Protein AF-A0A836T113-F1 (afdb_monomer)

Nearest PDB structures (foldseek):
  7z79-assembly1_D  TM=6.336E-01  e=1.393E+00  Variovorax paradoxus B4
  7z79-assembly1_C  TM=6.395E-01  e=1.504E+00  Variovorax paradoxus B4
  7z79-assembly1_F  TM=6.381E-01  e=2.387E+00  Variovorax paradoxus B4

Sequence (36 aa):
MKEVGKIWMNGKLVPFKDAKVHVLTHALHYSTSIFE

Radius of gyration: 11.58 Å; Cα contacts (8 Å, |Δi|>4): 25; chains: 1; bounding box: 25×20×23 Å

Mean predicted aligned error: 3.67 Å

Solvent-accessible surface area (backbone atoms only — not comparable to full-atom values): 2616 Å² total; per-residue (Å²): 134,82,83,76,63,63,40,82,54,96,94,40,79,36,52,44,94,68,74,70,78,65,84,85,41,60,42,79,78,68,66,69,70,87,87,133

Structure (mmCIF, N/CA/C/O backbone):
data_AF-A0A836T113-F1
#
_entry.id   AF-A0A836T113-F1
#
loop_
_atom_site.group_PDB
_atom_site.id
_atom_site.type_symbol
_atom_site.label_atom_id
_atom_site.label_alt_id
_atom_site.label_comp_id
_atom_site.label_asym_id
_atom_site.label_entity_id
_atom_site.label_seq_id
_atom_site.pdbx_PDB_ins_code
_atom_site.Cartn_x
_atom_site.Cartn_y
_atom_site.Ca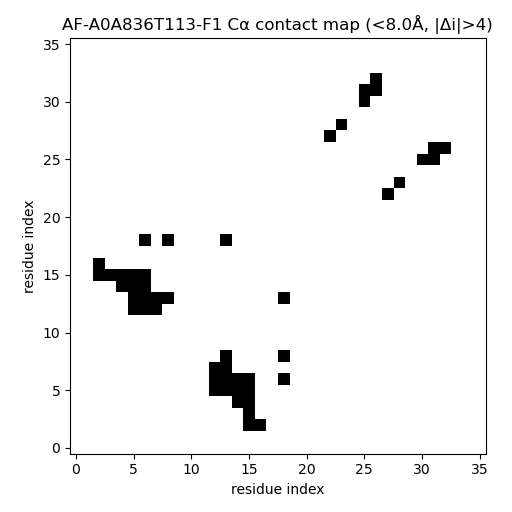rtn_z
_atom_site.occupancy
_atom_site.B_iso_or_equiv
_atom_site.auth_seq_id
_atom_site.auth_comp_id
_atom_site.auth_asym_id
_atom_site.auth_atom_id
_atom_site.pdbx_PDB_model_num
ATOM 1 N N . MET A 1 1 ? -15.176 9.605 -3.900 1.00 60.78 1 MET A N 1
ATOM 2 C CA . MET A 1 1 ? -14.928 8.265 -3.323 1.00 60.78 1 MET A CA 1
ATOM 3 C C . MET A 1 1 ? -15.341 8.322 -1.861 1.00 60.78 1 MET A C 1
ATOM 5 O O . MET A 1 1 ? -14.949 9.270 -1.196 1.00 60.78 1 MET A O 1
ATOM 9 N N . LYS A 1 2 ? -16.197 7.416 -1.383 1.00 66.12 2 LYS A N 1
ATOM 10 C CA . LYS A 1 2 ? -16.645 7.410 0.019 1.00 66.12 2 LYS A CA 1
ATOM 11 C C . LYS A 1 2 ? -15.581 6.669 0.838 1.00 66.12 2 LYS A C 1
ATOM 13 O O . LYS A 1 2 ? -15.260 5.543 0.479 1.00 66.12 2 LYS A O 1
ATOM 18 N N . GLU A 1 3 ? -15.013 7.277 1.879 1.00 69.94 3 GLU A N 1
ATOM 19 C CA . GLU A 1 3 ? -14.136 6.554 2.813 1.00 69.94 3 GLU A CA 1
ATOM 20 C C . GLU A 1 3 ? -15.011 5.608 3.642 1.00 69.94 3 GLU A C 1
ATOM 22 O O . GLU A 1 3 ? -15.744 6.040 4.534 1.00 69.94 3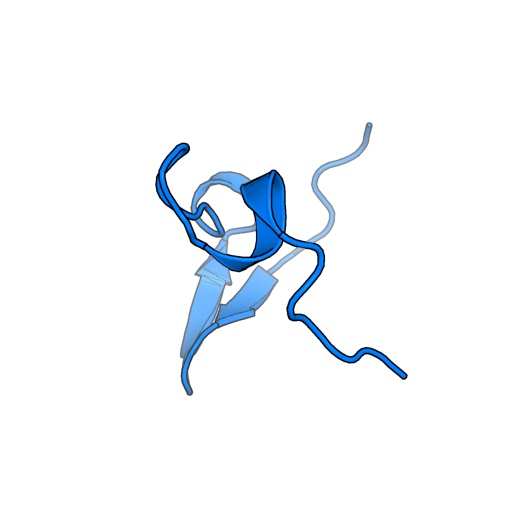 GLU A O 1
ATOM 27 N N . VAL A 1 4 ? -15.018 4.321 3.295 1.00 73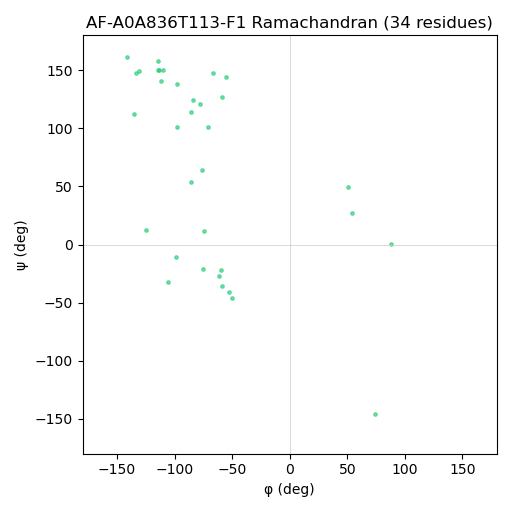.31 4 VAL A N 1
ATOM 28 C CA . VAL A 1 4 ? -15.863 3.331 3.971 1.00 73.31 4 VAL A CA 1
ATOM 29 C C . VAL A 1 4 ? -15.031 2.599 5.025 1.00 73.31 4 VAL A C 1
ATOM 31 O O . VAL A 1 4 ? -14.269 1.692 4.714 1.00 73.31 4 VAL A O 1
ATOM 34 N N . GLY A 1 5 ? -15.198 2.984 6.291 1.00 89.38 5 GLY A N 1
ATOM 35 C CA . GLY A 1 5 ? -14.814 2.167 7.448 1.00 89.38 5 GLY A CA 1
ATOM 36 C C . GLY A 1 5 ? -13.313 2.059 7.762 1.00 89.38 5 GLY A C 1
ATOM 37 O O . GLY A 1 5 ? -12.554 3.026 7.660 1.00 89.38 5 GLY A O 1
ATOM 38 N N . LYS A 1 6 ? -12.919 0.877 8.258 1.00 95.31 6 LYS A N 1
ATOM 39 C CA . LYS A 1 6 ? -11.545 0.522 8.647 1.00 95.31 6 LYS A CA 1
ATOM 40 C C . LYS A 1 6 ? -10.988 -0.538 7.694 1.00 95.31 6 LYS A C 1
ATOM 42 O O . LYS A 1 6 ? -1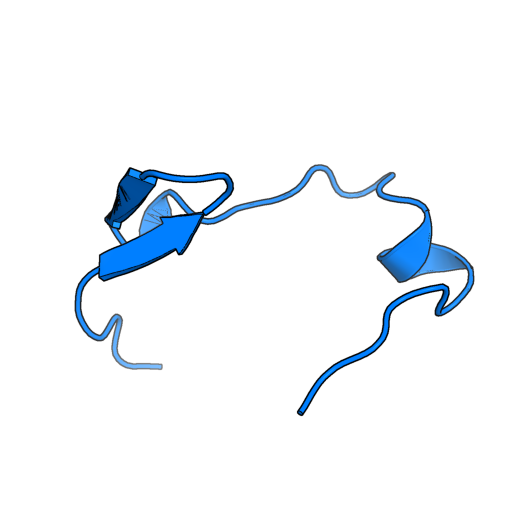1.708 -1.462 7.331 1.00 95.31 6 LYS A O 1
ATOM 47 N N . ILE A 1 7 ? -9.711 -0.421 7.344 1.00 95.69 7 ILE A N 1
ATOM 48 C CA . ILE A 1 7 ? -8.951 -1.380 6.533 1.00 95.69 7 ILE A CA 1
ATOM 49 C C . ILE A 1 7 ? -8.147 -2.274 7.480 1.00 95.69 7 ILE A C 1
ATOM 51 O O . ILE A 1 7 ? -7.557 -1.787 8.447 1.00 95.69 7 ILE A O 1
ATOM 55 N N . TRP A 1 8 ? -8.100 -3.578 7.216 1.00 96.31 8 TRP A N 1
ATOM 56 C CA . TRP A 1 8 ? -7.145 -4.452 7.891 1.00 96.31 8 TRP A CA 1
ATOM 57 C C . TRP A 1 8 ? -5.764 -4.270 7.261 1.00 96.31 8 TRP A C 1
ATOM 59 O O . TRP A 1 8 ? -5.592 -4.462 6.061 1.00 96.31 8 TRP A O 1
ATOM 69 N N . MET A 1 9 ? -4.783 -3.875 8.065 1.00 97.44 9 MET A N 1
ATOM 70 C CA . MET A 1 9 ? -3.420 -3.611 7.626 1.00 97.44 9 MET A CA 1
ATOM 71 C C . MET A 1 9 ? -2.444 -4.239 8.620 1.00 97.44 9 MET A C 1
ATOM 73 O O . MET A 1 9 ? -2.355 -3.812 9.773 1.00 97.44 9 MET A O 1
ATOM 77 N N . ASN A 1 10 ? -1.722 -5.271 8.174 1.00 96.81 10 ASN A N 1
ATOM 78 C CA . ASN A 1 10 ? -0.665 -5.947 8.937 1.00 96.81 10 ASN A CA 1
ATOM 79 C C . ASN A 1 10 ? -1.096 -6.362 10.361 1.00 96.81 10 ASN A C 1
ATOM 81 O O . ASN A 1 10 ? -0.416 -6.065 11.343 1.00 96.81 10 ASN A O 1
ATOM 85 N N . GLY A 1 11 ? -2.251 -7.023 10.489 1.00 98.06 11 GLY A N 1
ATOM 86 C CA . GLY A 1 11 ? -2.748 -7.533 11.775 1.00 98.06 11 GLY A CA 1
ATOM 87 C C . GLY A 1 11 ? -3.593 -6.557 12.595 1.00 98.06 11 GLY A C 1
ATOM 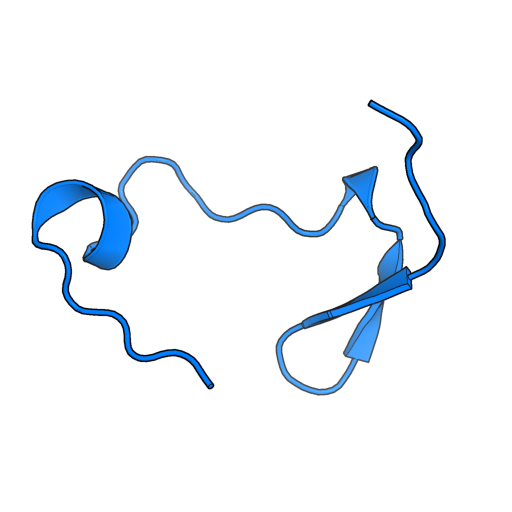88 O O . GLY A 1 11 ? -4.035 -6.919 13.684 1.00 98.06 11 GLY A O 1
ATOM 89 N N . LYS A 1 12 ? -3.842 -5.333 12.114 1.00 97.88 12 LYS A N 1
ATOM 90 C CA . LYS A 1 12 ? -4.620 -4.316 12.842 1.00 97.88 12 LYS A CA 1
ATOM 91 C C . LYS A 1 12 ? -5.661 -3.655 11.945 1.00 97.88 12 LYS A C 1
ATOM 93 O O . LYS A 1 12 ? -5.432 -3.463 10.759 1.00 97.88 12 LYS A O 1
ATOM 98 N N . LEU A 1 13 ? -6.796 -3.264 12.525 1.00 97.38 13 LEU A N 1
ATOM 99 C CA . LEU A 1 13 ? -7.799 -2.446 11.838 1.00 97.38 13 LEU A CA 1
ATOM 100 C C . LEU A 1 13 ? -7.445 -0.961 11.970 1.00 97.38 13 LEU A C 1
ATOM 102 O O . LEU A 1 13 ? -7.505 -0.408 13.071 1.00 97.38 13 LEU A O 1
ATOM 106 N N . VAL A 1 14 ? -7.121 -0.319 10.850 1.00 96.50 14 VAL A N 1
ATOM 107 C CA . VAL A 1 14 ? -6.768 1.106 10.764 1.00 96.50 14 VAL A CA 1
ATOM 108 C C . VAL A 1 14 ? -7.873 1.897 10.052 1.00 96.50 14 VAL A C 1
ATOM 110 O O . VAL A 1 14 ? -8.573 1.328 9.214 1.00 96.50 14 VAL A O 1
ATOM 113 N N . PRO A 1 15 ? -8.092 3.188 10.361 1.00 95.94 15 PRO A N 1
ATOM 114 C CA . PRO A 1 15 ? -9.004 4.028 9.583 1.00 95.94 15 PRO A CA 1
ATOM 115 C C . PRO A 1 15 ? -8.616 4.044 8.101 1.00 95.94 15 PRO A C 1
ATOM 117 O O . PRO A 1 15 ? -7.430 4.048 7.779 1.00 95.94 15 PRO A O 1
ATOM 120 N N . PHE A 1 16 ? -9.603 4.097 7.202 1.00 94.56 16 PHE A N 1
ATOM 121 C CA . PHE A 1 16 ? -9.361 4.091 5.754 1.00 94.56 16 PHE A CA 1
ATOM 122 C C . PHE A 1 16 ? -8.308 5.125 5.317 1.00 94.56 16 PHE A C 1
ATOM 124 O O . PHE A 1 16 ? -7.370 4.792 4.598 1.00 94.56 16 PHE A O 1
ATOM 131 N N . LYS A 1 17 ? -8.407 6.361 5.824 1.00 94.12 17 LYS A N 1
ATOM 132 C CA . LYS A 1 17 ? -7.470 7.454 5.522 1.00 94.12 17 LYS A CA 1
ATOM 133 C C . LYS A 1 17 ? -6.012 7.173 5.907 1.00 94.12 17 LYS A C 1
ATOM 135 O O . LYS A 1 17 ? -5.121 7.814 5.356 1.00 94.12 17 LYS A O 1
ATOM 140 N N . ASP A 1 18 ? -5.768 6.252 6.838 1.00 95.69 18 ASP A N 1
ATOM 141 C CA . ASP A 1 18 ? -4.436 5.931 7.362 1.00 95.69 18 ASP A CA 1
ATOM 142 C C . ASP A 1 18 ? -3.836 4.683 6.686 1.00 95.69 18 ASP A C 1
ATOM 144 O O . ASP A 1 18 ? -2.644 4.417 6.833 1.00 95.69 18 ASP A O 1
ATOM 148 N N . ALA A 1 19 ? -4.627 3.936 5.905 1.00 96.19 19 ALA A N 1
ATOM 149 C CA .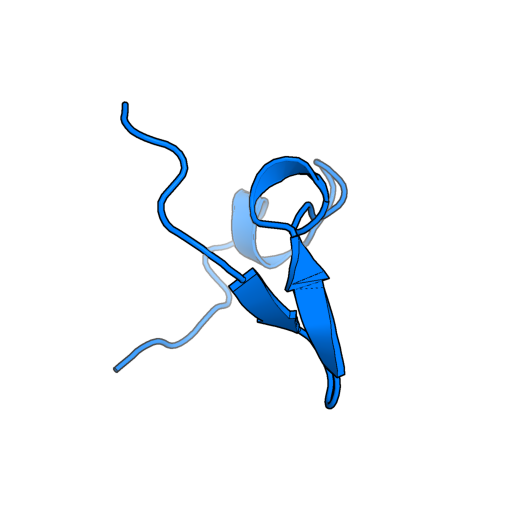 ALA A 1 19 ? -4.204 2.736 5.182 1.00 96.19 19 ALA A CA 1
ATOM 150 C C . ALA A 1 19 ? -3.379 3.077 3.927 1.00 96.19 19 ALA A C 1
ATOM 152 O O . ALA A 1 19 ? -3.799 2.844 2.793 1.00 96.19 19 ALA A O 1
ATOM 153 N N . LYS A 1 20 ? -2.204 3.679 4.127 1.00 96.62 20 LYS A N 1
ATOM 154 C CA . LYS A 1 20 ? -1.304 4.132 3.058 1.00 96.62 20 LYS A CA 1
ATOM 155 C C . LYS A 1 20 ? -0.006 3.336 3.044 1.00 96.62 20 LYS A C 1
ATOM 157 O O . LYS A 1 20 ? 0.501 2.930 4.085 1.00 96.62 20 LYS A O 1
ATOM 162 N N . VAL A 1 21 ? 0.576 3.197 1.858 1.00 97.81 21 VAL A N 1
ATOM 163 C CA . VAL A 1 21 ? 1.946 2.707 1.660 1.00 97.81 21 VAL A CA 1
ATOM 164 C C . VAL A 1 21 ? 2.814 3.821 1.077 1.00 97.81 21 VAL A C 1
ATOM 166 O O . VAL A 1 21 ? 2.299 4.783 0.506 1.00 97.81 21 VAL A O 1
ATOM 169 N N . HIS A 1 22 ? 4.131 3.723 1.249 1.00 98.31 22 HIS A N 1
ATOM 170 C CA . HIS A 1 22 ? 5.052 4.697 0.669 1.00 98.31 22 HIS A CA 1
ATOM 171 C C . HIS A 1 22 ? 5.037 4.593 -0.862 1.00 98.31 22 HIS A C 1
ATOM 173 O O . HIS A 1 22 ? 4.890 3.506 -1.413 1.00 98.31 22 HIS A O 1
ATOM 179 N N . VAL A 1 23 ? 5.240 5.708 -1.570 1.00 98.25 23 VAL A N 1
ATOM 180 C CA . VAL A 1 23 ? 5.196 5.701 -3.042 1.00 98.25 23 VAL A CA 1
ATOM 181 C C . VAL A 1 23 ? 6.233 4.746 -3.638 1.00 98.25 23 VAL A C 1
ATOM 183 O O . VAL A 1 23 ? 5.928 4.038 -4.582 1.00 98.25 23 VAL A O 1
ATOM 186 N N . LEU A 1 24 ? 7.410 4.623 -3.017 1.00 98.50 24 LEU A N 1
ATOM 187 C CA . LEU A 1 24 ? 8.482 3.704 -3.436 1.00 98.50 24 LEU A CA 1
ATOM 188 C C . LEU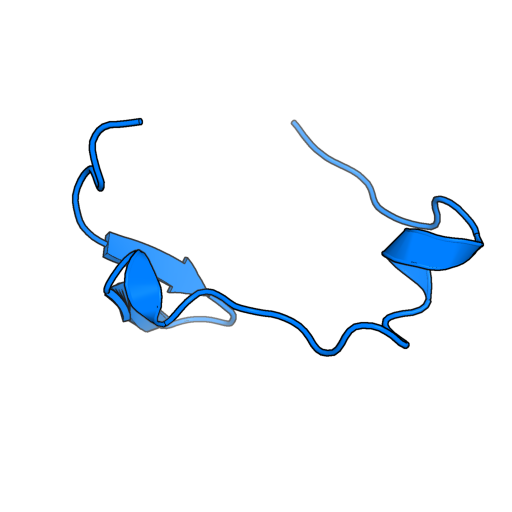 A 1 24 ? 8.226 2.221 -3.105 1.00 98.50 24 LEU A C 1
ATOM 190 O O . LEU A 1 24 ? 9.145 1.407 -3.188 1.00 98.50 24 LEU A O 1
ATOM 194 N N . THR A 1 25 ? 7.014 1.835 -2.703 1.00 98.56 25 THR A N 1
ATOM 195 C CA . THR A 1 25 ? 6.680 0.422 -2.511 1.00 98.56 25 THR A CA 1
ATOM 196 C C . THR A 1 25 ? 6.883 -0.347 -3.820 1.00 98.56 25 THR A C 1
ATOM 198 O O . THR A 1 25 ? 6.335 0.011 -4.862 1.00 98.56 25 THR A O 1
ATOM 201 N N . HIS A 1 26 ? 7.655 -1.435 -3.750 1.00 98.62 26 HIS A N 1
ATOM 202 C CA . HIS A 1 26 ? 8.074 -2.241 -4.901 1.00 98.62 26 HIS A CA 1
ATOM 203 C C . HIS A 1 26 ? 6.896 -2.700 -5.773 1.00 98.62 26 HIS A C 1
ATOM 205 O O . HIS A 1 26 ? 6.953 -2.608 -6.996 1.00 98.62 26 HIS A O 1
ATOM 211 N N . ALA A 1 27 ? 5.785 -3.103 -5.148 1.00 98.44 27 ALA A N 1
ATOM 212 C CA . ALA A 1 27 ? 4.580 -3.526 -5.858 1.00 98.44 27 ALA A CA 1
ATOM 213 C C . ALA A 1 27 ? 3.962 -2.426 -6.741 1.00 98.44 27 ALA A C 1
ATOM 215 O O . ALA A 1 27 ? 3.356 -2.749 -7.757 1.00 98.44 27 ALA A O 1
ATOM 216 N N . LEU A 1 28 ? 4.156 -1.143 -6.407 1.00 98.25 28 LEU A N 1
ATOM 217 C CA . LEU A 1 28 ? 3.667 -0.024 -7.221 1.00 98.25 28 LEU A CA 1
ATOM 218 C C . LEU A 1 28 ? 4.505 0.205 -8.486 1.00 98.25 28 LEU A C 1
ATOM 220 O O . LEU A 1 28 ? 4.018 0.820 -9.427 1.00 98.25 28 LEU A O 1
ATOM 224 N N . HIS A 1 29 ? 5.749 -0.276 -8.510 1.00 98.50 29 HIS A N 1
ATOM 225 C CA . HIS A 1 29 ? 6.689 -0.057 -9.614 1.00 98.50 29 HIS A CA 1
ATOM 226 C C . HIS A 1 29 ? 6.878 -1.302 -10.481 1.00 98.50 29 HIS A C 1
ATOM 228 O O . HIS A 1 29 ? 7.096 -1.193 -11.683 1.00 98.50 29 HIS A O 1
ATOM 234 N N . TYR A 1 30 ? 6.784 -2.483 -9.873 1.00 98.25 30 TYR A N 1
ATOM 235 C CA . TYR A 1 30 ? 7.128 -3.752 -10.510 1.00 98.2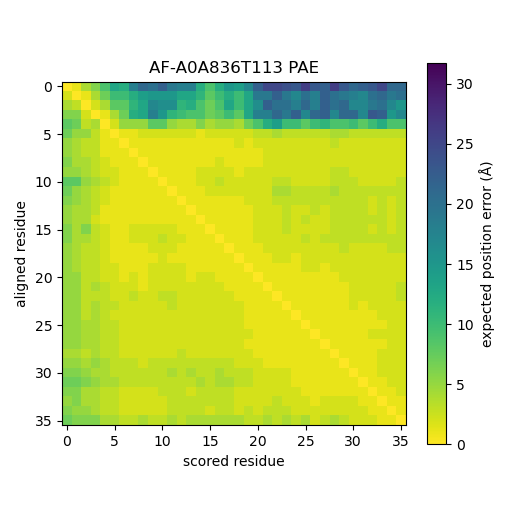5 30 TYR A CA 1
ATOM 236 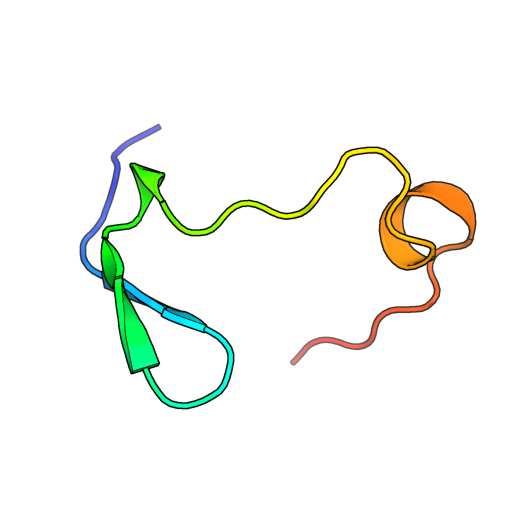C C . TYR A 1 30 ? 5.986 -4.774 -10.468 1.00 98.25 30 TYR A C 1
ATOM 238 O O . TYR A 1 30 ? 6.210 -5.955 -10.712 1.00 98.25 30 TYR A O 1
ATOM 246 N N . SER A 1 31 ? 4.769 -4.342 -10.118 1.00 97.56 31 SER A N 1
ATOM 247 C CA . SER A 1 31 ? 3.558 -5.180 -10.091 1.00 97.56 31 SER A CA 1
ATOM 248 C C . SER A 1 31 ? 3.684 -6.459 -9.248 1.00 97.56 31 SER A C 1
ATOM 250 O O . SER A 1 31 ? 2.997 -7.447 -9.486 1.00 97.56 31 SER A O 1
ATOM 252 N N . THR A 1 32 ? 4.548 -6.452 -8.230 1.00 98.44 32 THR A N 1
ATOM 253 C CA . THR A 1 32 ? 4.828 -7.613 -7.369 1.00 98.44 32 THR A CA 1
ATOM 254 C C . THR A 1 32 ? 3.840 -7.734 -6.203 1.00 98.44 32 THR A C 1
ATOM 256 O O . THR A 1 32 ? 4.249 -7.770 -5.040 1.00 98.44 32 THR A O 1
ATOM 259 N N . SER A 1 33 ? 2.541 -7.745 -6.487 1.00 97.81 33 SER A N 1
ATOM 260 C CA . SER A 1 33 ? 1.482 -7.990 -5.498 1.00 97.81 33 SER A CA 1
ATOM 261 C C . SER A 1 33 ? 0.498 -9.031 -6.011 1.00 97.81 33 SER A C 1
ATOM 263 O O . SER A 1 33 ? 0.231 -9.087 -7.207 1.00 97.81 33 SER A O 1
ATOM 265 N N . ILE A 1 34 ? -0.081 -9.798 -5.094 1.00 97.56 34 ILE A N 1
ATOM 266 C CA . ILE A 1 34 ? -1.182 -10.728 -5.360 1.00 97.56 34 ILE A CA 1
ATOM 267 C C . ILE A 1 34 ? -2.437 -10.244 -4.629 1.00 97.56 34 ILE A C 1
ATOM 269 O O . ILE A 1 34 ? -2.327 -9.598 -3.585 1.00 97.56 34 ILE A O 1
ATOM 273 N N . PHE A 1 35 ? -3.610 -10.535 -5.182 1.00 96.81 35 PHE A N 1
ATOM 274 C CA . PHE A 1 35 ? -4.909 -10.208 -4.594 1.00 96.81 35 PHE A CA 1
ATOM 275 C C . PHE A 1 35 ? -5.906 -11.350 -4.840 1.00 96.81 35 PHE A C 1
ATOM 277 O O . PHE A 1 35 ? -5.683 -12.176 -5.726 1.00 96.81 35 PHE A O 1
ATOM 284 N N . GLU A 1 36 ? -6.982 -11.365 -4.054 1.00 95.56 36 GLU A N 1
ATOM 285 C CA . GLU A 1 36 ? -8.165 -12.226 -4.184 1.00 95.56 36 GLU A CA 1
ATOM 286 C C . GLU A 1 36 ? -9.424 -11.352 -4.148 1.00 95.56 36 GLU A C 1
ATOM 288 O O . GLU A 1 36 ? -9.391 -10.316 -3.435 1.00 95.56 36 GLU A O 1
#

pLDDT: mean 93.65, std 9.52, range [60.78, 98.62]

Secondary structure (DSSP, 8-state):
----SEEEETTEEEEGGG----TT-HHHHH------

Foldseek 3Di:
DDQDAFDDDPNDTHGSVVPDDDCPPPCNPPVPDDDD